Protein AF-A0A8K0KSH3-F1 (afdb_monomer_lite)

Radius of gyration: 31.7 Å; chains: 1; bounding box: 71×63×78 Å

Sequence (107 aa):
MPKSRSKDNAAGDMANITLTNEQFQLLLAQVSLSARSAEQNSCTPPMTSGNFAKCTARFCGSAADDLDEFLEAVLTYKDCTQVSDENALRGLSMLLEGTAATWWQGV

Foldseek 3Di:
DDDDDDDDPPPPCPVPVPQPPVNVVVVVVVVVVVVCVVVPPDPDDPLPADACPVQPAAEQPDPPDDPVVSVVSLVVVCVVRVHDPVRSVVRVLVRYHHPRNVVVVVD

Organism: Ladona fulva (NCBI:txid123851)

Secondary structure (DSSP, 8-state):
--------------------HHHHHHHHHHHHHHHHTTSSS-S--------GGG----B---TTS-HHHHHHHHHHHHHHHT--HHHHHHHGGGTB-HHHHHHHHT-

pLDDT: mean 78.54, std 18.58, range [35.59, 96.88]

Structure (mmCIF, N/CA/C/O backbone):
data_AF-A0A8K0KSH3-F1
#
_entry.id   AF-A0A8K0KSH3-F1
#
loop_
_atom_site.group_PDB
_atom_site.id
_atom_site.type_symbol
_atom_site.label_atom_id
_atom_site.label_alt_id
_atom_site.label_comp_id
_atom_site.label_asym_id
_atom_site.label_entity_id
_atom_site.label_seq_id
_atom_site.pdbx_PDB_ins_code
_atom_site.Cartn_x
_atom_site.Cartn_y
_atom_site.Cartn_z
_atom_site.occupancy
_atom_site.B_iso_or_equiv
_atom_site.auth_seq_id
_atom_site.auth_comp_id
_atom_site.auth_asym_id
_atom_site.auth_atom_id
_atom_site.pdbx_PDB_model_num
ATOM 1 N N . MET A 1 1 ? -55.065 50.344 56.902 1.00 35.59 1 MET A N 1
ATOM 2 C CA . MET A 1 1 ? -53.680 50.072 57.363 1.00 35.59 1 MET A CA 1
ATOM 3 C C . MET A 1 1 ? -53.595 48.604 57.794 1.00 35.59 1 MET A C 1
ATOM 5 O O . MET A 1 1 ? -54.616 48.114 58.254 1.00 35.59 1 MET A O 1
ATOM 9 N N . PRO A 1 2 ? -52.488 47.872 57.567 1.00 50.94 2 PRO A N 1
ATOM 10 C CA . PRO A 1 2 ? -52.121 47.328 56.258 1.00 50.94 2 PRO A CA 1
ATOM 11 C C . PRO A 1 2 ? -51.941 45.791 56.225 1.00 50.94 2 PRO A C 1
ATOM 13 O O . PRO A 1 2 ? -51.789 45.118 57.235 1.00 50.94 2 PRO A O 1
ATOM 16 N N . LYS A 1 3 ? -51.960 45.285 54.986 1.00 55.97 3 LYS A N 1
ATOM 17 C CA . LYS A 1 3 ? -51.634 43.935 54.497 1.00 55.97 3 LYS A CA 1
ATOM 18 C C . LYS A 1 3 ? -50.276 43.423 54.992 1.00 55.97 3 LYS A C 1
ATOM 20 O O . LYS A 1 3 ? -49.286 44.123 54.807 1.00 55.97 3 LYS A O 1
ATOM 25 N N . SER A 1 4 ? -50.217 42.148 55.380 1.00 55.59 4 SER A N 1
ATOM 26 C CA . SER A 1 4 ? -48.979 41.361 55.327 1.00 55.59 4 SER A CA 1
ATOM 27 C C . SER A 1 4 ? -49.187 40.105 54.491 1.00 55.59 4 SER A C 1
ATOM 29 O O . SER A 1 4 ? -49.811 39.128 54.893 1.00 55.59 4 SER A O 1
ATOM 31 N N . ARG A 1 5 ? -48.680 40.220 53.267 1.00 62.94 5 ARG A N 1
ATOM 32 C CA . ARG A 1 5 ? -48.536 39.209 52.226 1.00 62.94 5 ARG A CA 1
ATOM 33 C C . ARG A 1 5 ? -47.223 38.477 52.528 1.00 62.94 5 ARG A C 1
ATOM 35 O O . ARG A 1 5 ? -46.175 39.109 52.452 1.00 62.94 5 ARG A O 1
ATOM 42 N N . SER A 1 6 ? -47.273 37.198 52.888 1.00 49.69 6 SER A N 1
ATOM 43 C CA . SER A 1 6 ? -46.084 36.337 53.006 1.00 49.69 6 SER A CA 1
ATOM 44 C C . SER A 1 6 ? -46.216 35.254 51.936 1.00 49.69 6 SER A C 1
ATOM 46 O O . SER A 1 6 ? -46.935 34.284 52.125 1.00 49.69 6 SER A O 1
ATOM 48 N N . LYS A 1 7 ? -45.931 35.614 50.683 1.00 52.78 7 LYS A N 1
ATOM 49 C CA . LYS A 1 7 ? -44.652 35.361 50.004 1.00 52.78 7 LYS A CA 1
ATOM 50 C C . LYS A 1 7 ? -44.533 33.874 49.680 1.00 52.78 7 LYS A C 1
ATOM 52 O O . LYS A 1 7 ? -43.924 33.110 50.418 1.00 52.78 7 LYS A O 1
ATOM 57 N N . ASP A 1 8 ? -45.158 33.517 48.559 1.00 44.44 8 ASP A N 1
ATOM 58 C CA . ASP A 1 8 ? -44.921 32.292 47.809 1.00 44.44 8 ASP A CA 1
ATOM 59 C C . ASP A 1 8 ? -43.411 32.130 47.622 1.00 44.44 8 ASP A C 1
ATOM 61 O O . ASP A 1 8 ? -42.780 32.838 46.832 1.00 44.44 8 ASP A O 1
ATOM 65 N N . ASN A 1 9 ? -42.807 31.250 48.414 1.00 44.75 9 ASN A N 1
ATOM 66 C CA . ASN A 1 9 ? -41.431 30.851 48.199 1.00 44.75 9 ASN A CA 1
ATOM 67 C C . ASN A 1 9 ? -41.483 29.798 47.093 1.00 44.75 9 ASN A C 1
ATOM 69 O O . ASN A 1 9 ? -41.674 28.612 47.352 1.00 44.75 9 ASN A O 1
ATOM 73 N N . ALA A 1 10 ? -41.381 30.264 45.848 1.00 44.25 10 ALA A N 1
ATOM 74 C CA . ALA A 1 10 ? -41.056 29.430 44.705 1.00 44.25 10 ALA A CA 1
ATOM 75 C C . ALA A 1 10 ? -39.639 28.881 44.918 1.00 44.25 10 ALA A C 1
ATOM 77 O O . ALA A 1 10 ? -38.657 29.403 44.392 1.00 44.25 10 ALA A O 1
ATOM 78 N N . ALA A 1 11 ? -39.530 27.844 45.746 1.00 41.59 11 ALA A N 1
ATOM 79 C CA . ALA A 1 11 ? -38.442 26.904 45.620 1.00 41.59 11 ALA A CA 1
ATOM 80 C C . ALA A 1 11 ? -38.662 26.253 44.256 1.00 41.59 11 ALA A C 1
ATOM 82 O O . ALA A 1 11 ? -39.550 25.420 44.092 1.00 41.59 11 ALA A O 1
ATOM 83 N N . GLY A 1 12 ? -37.923 26.735 43.255 1.00 50.75 12 GLY A N 1
ATOM 84 C CA . GLY A 1 12 ? -37.695 25.966 42.050 1.00 50.75 12 GLY A CA 1
ATOM 85 C C . GLY A 1 12 ? -37.177 24.621 42.518 1.00 50.75 12 GLY A C 1
ATOM 86 O O . GLY A 1 12 ? -36.052 24.534 43.009 1.00 50.75 12 GLY A O 1
ATOM 87 N N . ASP A 1 13 ? -38.056 23.624 42.459 1.00 44.25 13 ASP A N 1
ATOM 88 C CA . ASP A 1 13 ? -37.711 22.225 42.578 1.00 44.25 13 ASP A CA 1
ATOM 89 C C . ASP A 1 13 ? -36.679 22.007 41.479 1.00 44.25 13 ASP A C 1
ATOM 91 O O . ASP A 1 13 ? -36.990 21.932 40.288 1.00 44.25 13 ASP A O 1
ATOM 95 N N . MET A 1 14 ? -35.408 22.079 41.867 1.00 53.19 14 MET A N 1
ATOM 96 C CA . MET A 1 14 ? -34.329 21.546 41.071 1.00 53.19 14 MET A CA 1
ATOM 97 C C . MET A 1 14 ? -34.629 20.062 41.086 1.00 53.19 14 MET A C 1
ATOM 99 O O . MET A 1 14 ? -34.205 19.372 42.009 1.00 53.19 14 MET A O 1
ATOM 103 N N . ALA A 1 15 ? -35.483 19.640 40.148 1.00 57.88 15 ALA A N 1
ATOM 104 C CA . ALA A 1 15 ? -35.900 18.273 39.962 1.00 57.88 15 ALA A CA 1
ATOM 105 C C . ALA A 1 15 ? -34.605 17.497 39.800 1.00 57.88 15 ALA A C 1
ATOM 107 O O . ALA A 1 15 ? -33.994 17.475 38.731 1.00 57.88 15 ALA A O 1
ATOM 108 N N . ASN A 1 16 ? -34.117 16.966 40.916 1.00 55.81 16 ASN A N 1
ATOM 109 C CA . ASN A 1 16 ? -32.984 16.087 40.925 1.00 55.81 16 ASN A CA 1
ATOM 110 C C . ASN A 1 16 ? -33.528 14.888 40.176 1.00 55.81 16 ASN A C 1
ATOM 112 O O . ASN A 1 16 ? -34.391 14.185 40.712 1.00 55.81 16 ASN A O 1
ATOM 116 N N . ILE A 1 17 ? -33.150 14.773 38.900 1.00 63.22 17 ILE A N 1
ATOM 117 C CA . ILE A 1 17 ? -33.597 13.717 38.001 1.00 63.22 17 ILE A CA 1
ATOM 118 C C . ILE A 1 17 ? -33.049 12.428 38.605 1.00 63.22 17 ILE A C 1
ATOM 120 O O . ILE A 1 17 ? -31.952 11.968 38.305 1.00 63.22 17 ILE A O 1
ATOM 124 N N . THR A 1 18 ? -33.798 11.905 39.563 1.00 71.19 18 THR A N 1
ATOM 125 C CA . THR A 1 18 ? -33.488 10.708 40.311 1.00 71.19 18 THR A CA 1
ATOM 126 C C . THR A 1 18 ? -34.116 9.607 39.501 1.00 71.19 18 THR A C 1
ATOM 128 O O . THR A 1 18 ? -35.319 9.358 39.533 1.00 71.19 18 THR A O 1
ATOM 131 N N . LEU A 1 19 ? -33.279 9.013 38.658 1.00 78.25 19 LEU A N 1
ATOM 132 C CA . LEU A 1 19 ? -33.656 7.841 37.902 1.00 78.25 19 LEU A CA 1
ATOM 133 C C . LEU A 1 19 ? -34.062 6.765 38.913 1.00 78.25 19 LEU A C 1
ATOM 135 O O . LEU A 1 19 ? -33.272 6.405 39.790 1.00 78.25 19 LEU A O 1
ATOM 139 N N . THR A 1 20 ? -35.305 6.290 38.837 1.00 85.81 20 THR A N 1
ATOM 140 C CA . THR A 1 20 ? -35.741 5.205 39.716 1.00 85.81 20 THR A CA 1
ATOM 141 C C . THR A 1 20 ? -34.891 3.970 39.437 1.00 85.81 20 THR A C 1
ATOM 143 O O . THR A 1 20 ? -34.388 3.778 38.328 1.00 85.81 20 THR A O 1
ATOM 146 N N . ASN A 1 21 ? -34.724 3.113 40.443 1.00 84.06 21 ASN A N 1
ATOM 147 C CA . ASN A 1 21 ? -33.882 1.924 40.313 1.00 84.06 21 ASN A CA 1
ATOM 148 C C . ASN A 1 21 ? -34.317 1.030 39.135 1.00 84.06 21 ASN A C 1
ATOM 150 O O . ASN A 1 21 ? -33.481 0.445 38.458 1.00 84.06 21 ASN A O 1
ATOM 154 N N . GLU A 1 22 ? -35.617 0.975 38.844 1.00 89.75 22 GLU A N 1
ATOM 155 C CA . GLU A 1 22 ? -36.156 0.219 37.709 1.00 89.75 22 GLU A CA 1
ATOM 156 C C . GLU A 1 22 ? -35.796 0.857 36.362 1.00 89.75 22 GLU A C 1
ATOM 158 O O . GLU A 1 22 ? -35.373 0.165 35.440 1.00 89.75 22 GLU A O 1
ATOM 163 N N . GLN A 1 23 ? -35.875 2.186 36.262 1.00 85.69 23 GLN A N 1
ATOM 164 C CA . GLN A 1 23 ? -35.452 2.919 35.067 1.00 85.69 23 GLN A CA 1
ATOM 165 C C . GLN A 1 23 ? -33.937 2.800 34.841 1.00 85.69 23 GLN A C 1
ATOM 167 O O . GLN A 1 23 ? -33.484 2.682 33.704 1.00 85.69 23 GLN A O 1
ATOM 172 N N . PHE A 1 24 ? -33.147 2.749 35.918 1.00 86.94 24 PHE A N 1
ATOM 173 C CA . PHE A 1 24 ? -31.709 2.492 35.845 1.00 86.94 24 PHE A CA 1
ATOM 174 C C . PHE A 1 24 ? -31.393 1.065 35.377 1.00 86.94 24 PHE A C 1
ATOM 176 O O . PHE A 1 24 ? -30.522 0.874 34.528 1.00 86.94 24 PHE A O 1
ATOM 183 N N . GLN A 1 25 ? -32.128 0.066 35.869 1.00 88.94 25 GLN A N 1
ATOM 184 C CA . GLN A 1 25 ? -31.981 -1.322 35.424 1.00 88.94 25 GLN A CA 1
ATOM 185 C C . GLN A 1 25 ? -32.338 -1.491 33.943 1.00 88.94 25 GLN A C 1
ATOM 187 O O . GLN A 1 25 ? -31.596 -2.146 33.210 1.00 88.94 25 GLN A O 1
ATOM 192 N N . LEU A 1 26 ? -33.425 -0.861 33.484 1.00 89.94 26 LEU A N 1
ATOM 193 C CA . LEU A 1 26 ? -33.808 -0.863 32.069 1.00 89.94 26 LEU A CA 1
ATOM 194 C C . LEU A 1 26 ? -32.740 -0.194 31.196 1.00 89.94 26 LEU A C 1
ATOM 196 O O . LEU A 1 26 ? -32.410 -0.706 30.126 1.00 89.94 26 LEU A O 1
ATOM 200 N N . LEU A 1 27 ? -32.143 0.900 31.674 1.00 86.69 27 LEU A N 1
ATOM 201 C CA . LEU A 1 27 ? -31.043 1.568 30.982 1.00 86.69 27 LEU A CA 1
ATOM 202 C C . LEU A 1 27 ? -29.806 0.659 30.868 1.00 86.69 27 LEU A C 1
ATOM 204 O O . LEU A 1 27 ? -29.252 0.518 29.780 1.00 86.69 27 LEU A O 1
ATOM 208 N N . LEU A 1 28 ? -29.389 0.002 31.957 1.00 88.94 28 LEU A N 1
ATOM 209 C CA . LEU A 1 28 ? -28.256 -0.936 31.962 1.00 88.94 28 LEU A CA 1
ATOM 210 C C . LEU A 1 28 ? -28.478 -2.120 31.009 1.00 88.94 28 LEU A C 1
ATOM 212 O O . LEU A 1 28 ? -27.565 -2.512 30.274 1.00 88.94 28 LEU A O 1
ATOM 216 N N . ALA A 1 29 ? -29.693 -2.668 30.984 1.00 85.75 29 ALA A N 1
ATOM 217 C CA . ALA A 1 29 ? -30.067 -3.729 30.053 1.00 85.75 29 ALA A CA 1
ATOM 218 C C . ALA A 1 29 ? -29.973 -3.256 28.590 1.00 85.75 29 ALA A C 1
ATOM 220 O O . ALA A 1 29 ? -29.415 -3.950 27.743 1.00 85.75 29 ALA A O 1
ATOM 221 N N . GLN A 1 30 ? -30.436 -2.039 28.296 1.00 84.94 30 GLN A N 1
ATOM 222 C CA . GLN A 1 30 ? -30.388 -1.476 26.945 1.00 84.94 30 GLN A CA 1
ATOM 223 C C . GLN A 1 30 ? -28.954 -1.140 26.492 1.00 84.94 30 GLN A C 1
ATOM 225 O O . GLN A 1 30 ? -28.595 -1.369 25.334 1.00 84.94 30 GLN A O 1
ATOM 230 N N . VAL A 1 31 ? -28.109 -0.625 27.394 1.00 84.38 31 VAL A N 1
ATOM 231 C CA . VAL A 1 31 ? -26.696 -0.311 27.107 1.00 84.38 31 VAL A CA 1
ATOM 232 C C . VAL A 1 31 ? -25.891 -1.588 26.860 1.00 84.38 31 VAL A C 1
ATOM 234 O O . VAL A 1 31 ? -25.111 -1.641 25.911 1.00 84.38 31 VAL A O 1
ATOM 237 N N . SER A 1 32 ? -26.119 -2.641 27.649 1.00 79.81 32 SER A N 1
ATOM 238 C CA . SER A 1 32 ? -25.470 -3.941 27.435 1.00 79.81 32 SER A CA 1
ATOM 239 C C . SER A 1 32 ? -25.913 -4.615 26.132 1.00 79.81 32 SER A C 1
ATOM 241 O O . SER A 1 32 ? -25.084 -5.215 25.457 1.00 79.81 32 SER A O 1
ATOM 243 N N . LEU A 1 33 ? -27.172 -4.463 25.710 1.00 73.94 33 LEU A N 1
ATOM 244 C CA . LEU A 1 33 ? -27.629 -4.908 24.385 1.00 73.94 33 LEU A CA 1
ATOM 245 C C . LEU A 1 33 ? -26.992 -4.089 23.249 1.00 73.94 33 LEU A C 1
ATOM 247 O O . LEU A 1 33 ? -26.543 -4.666 22.262 1.00 73.94 33 LEU A O 1
ATOM 251 N N . SER A 1 34 ? -26.880 -2.767 23.411 1.00 68.12 34 SER A N 1
ATOM 252 C CA . SER A 1 34 ? -26.272 -1.876 22.409 1.00 68.12 34 SER A CA 1
ATOM 253 C C . SER A 1 34 ? -24.766 -2.109 22.239 1.00 68.12 34 SER A C 1
ATOM 255 O O . SER A 1 34 ? -24.262 -2.018 21.122 1.00 68.12 34 SER A O 1
ATOM 257 N N . ALA A 1 35 ? -24.054 -2.473 23.312 1.00 60.66 35 ALA A N 1
ATOM 258 C CA . ALA A 1 35 ? -22.647 -2.872 23.243 1.00 60.66 35 ALA A CA 1
ATOM 259 C C . ALA A 1 35 ? -22.446 -4.169 22.435 1.00 60.66 35 ALA A C 1
ATOM 261 O O . ALA A 1 35 ? -21.442 -4.321 21.747 1.00 60.66 35 ALA A O 1
ATOM 262 N N . ARG A 1 36 ? -23.427 -5.081 22.451 1.00 55.97 36 ARG A N 1
ATOM 263 C CA . ARG A 1 36 ? -23.352 -6.372 21.744 1.00 55.97 36 ARG A CA 1
ATOM 264 C C . ARG A 1 36 ? -23.683 -6.275 20.256 1.00 55.97 36 ARG A C 1
ATOM 266 O O . ARG A 1 36 ? -23.267 -7.141 19.490 1.00 55.97 36 ARG A O 1
ATOM 273 N N . SER A 1 37 ? -24.369 -5.218 19.823 1.00 50.59 37 SER A N 1
ATOM 274 C CA . SER A 1 37 ? -24.639 -4.957 18.400 1.00 50.59 37 SER A CA 1
ATOM 275 C C . SER A 1 37 ? -23.383 -4.571 17.607 1.00 50.59 37 SER A C 1
ATOM 277 O O . SER A 1 37 ? -23.394 -4.660 16.384 1.00 50.59 37 SER A O 1
ATOM 279 N N . ALA A 1 38 ? -22.294 -4.183 18.282 1.00 51.31 38 ALA A N 1
ATOM 280 C CA . ALA A 1 38 ? -20.987 -3.972 17.656 1.00 51.31 38 ALA A CA 1
ATOM 281 C C . ALA A 1 38 ? -20.149 -5.264 17.537 1.00 51.31 38 ALA A C 1
ATOM 283 O O . ALA A 1 38 ? -19.110 -5.254 16.886 1.00 51.31 38 ALA A O 1
ATOM 284 N N . GLU A 1 39 ? -20.595 -6.379 18.130 1.00 46.75 39 GLU A N 1
ATOM 285 C CA . GLU A 1 39 ? -19.820 -7.628 18.238 1.00 46.75 39 GLU A CA 1
ATOM 286 C C . GLU A 1 39 ? -20.483 -8.828 17.532 1.00 46.75 39 GLU A C 1
ATOM 288 O O . GLU A 1 39 ? -19.944 -9.933 17.542 1.00 46.75 39 GLU A O 1
ATOM 293 N N . GLN A 1 40 ? -21.637 -8.642 16.879 1.00 47.12 40 GLN A N 1
ATOM 294 C CA . GLN A 1 40 ? -22.347 -9.715 16.160 1.00 47.12 40 GLN A CA 1
ATOM 295 C C . GLN A 1 40 ? -22.102 -9.735 14.644 1.00 47.12 40 GLN A C 1
ATOM 297 O O . GLN A 1 40 ? -22.943 -10.207 13.883 1.00 47.12 40 GLN A O 1
ATOM 302 N N . ASN A 1 41 ? -20.915 -9.313 14.202 1.00 55.12 41 ASN A N 1
ATOM 303 C CA . ASN A 1 41 ? -20.393 -9.735 12.903 1.00 55.12 41 ASN A CA 1
ATOM 304 C C . ASN A 1 41 ? -18.897 -10.077 13.007 1.00 55.12 41 ASN A C 1
ATOM 306 O O . ASN A 1 41 ? -18.034 -9.283 12.648 1.00 55.12 41 ASN A O 1
ATOM 310 N N . SER A 1 42 ? -18.639 -11.307 13.468 1.00 47.44 42 SER A N 1
ATOM 311 C CA . SER A 1 42 ? -17.363 -12.049 13.516 1.00 47.44 42 SER A CA 1
ATOM 312 C C . SER A 1 42 ? -16.394 -11.765 14.678 1.00 47.44 42 SER A C 1
ATOM 314 O O . SER A 1 42 ? -16.134 -10.630 15.057 1.00 47.44 42 SER A O 1
ATOM 316 N N . CYS A 1 43 ? -15.841 -12.855 15.230 1.00 42.00 43 CYS A N 1
ATOM 317 C CA . CYS A 1 43 ? -14.776 -12.922 16.239 1.00 42.00 43 CYS A CA 1
ATOM 318 C C . CYS A 1 43 ? -13.418 -12.412 15.726 1.00 42.00 43 CYS A C 1
ATOM 320 O O . CYS A 1 43 ? -12.401 -13.093 15.856 1.00 42.00 43 CYS A O 1
ATOM 322 N N . THR A 1 44 ? -13.374 -11.222 15.149 1.00 51.62 44 THR A N 1
ATOM 323 C CA . THR A 1 44 ? -12.121 -10.532 14.859 1.00 51.62 44 THR A CA 1
ATOM 324 C C . THR A 1 44 ? -12.104 -9.251 15.680 1.00 51.62 44 THR A C 1
ATOM 326 O O . THR A 1 44 ? -13.125 -8.559 15.700 1.00 51.62 44 THR A O 1
ATOM 329 N N . PRO A 1 45 ? -10.990 -8.897 16.357 1.00 55.91 45 PRO A N 1
ATOM 330 C CA . PRO A 1 45 ? -10.845 -7.542 16.892 1.00 55.91 45 PRO A CA 1
ATOM 331 C C . PRO A 1 45 ? -11.175 -6.543 15.771 1.00 55.91 45 PRO A C 1
ATOM 333 O O . PRO A 1 45 ? -11.020 -6.919 14.604 1.00 55.91 45 PRO A O 1
ATOM 336 N N . PRO A 1 46 ? -11.614 -5.301 16.058 1.00 52.84 46 PRO A N 1
ATOM 337 C CA . PRO A 1 46 ? -11.663 -4.266 15.037 1.00 52.84 46 PRO A CA 1
ATOM 338 C C . PRO A 1 46 ? -10.230 -4.085 14.540 1.00 52.84 46 PRO A C 1
ATOM 340 O O . PRO A 1 46 ? -9.447 -3.320 15.096 1.00 52.84 46 PRO A O 1
ATOM 343 N N . MET A 1 47 ? -9.854 -4.874 13.535 1.00 55.34 47 MET A N 1
ATOM 344 C CA . MET A 1 47 ? -8.631 -4.710 12.798 1.00 55.34 47 MET A CA 1
ATOM 345 C C . MET A 1 47 ? -8.868 -3.388 12.109 1.00 55.34 47 MET A C 1
ATOM 347 O O . MET A 1 47 ? -9.563 -3.306 11.097 1.00 55.34 47 MET A O 1
ATOM 351 N N . THR A 1 48 ? -8.353 -2.324 12.712 1.00 58.84 48 THR A N 1
ATOM 352 C CA . THR A 1 48 ? -8.068 -1.095 12.000 1.00 58.84 48 THR A CA 1
ATOM 353 C C . THR A 1 48 ? -7.052 -1.506 10.942 1.00 58.84 48 THR A C 1
ATOM 355 O O . THR A 1 48 ? -5.850 -1.415 11.177 1.00 58.84 48 THR A O 1
ATOM 358 N N . SER A 1 49 ? -7.518 -2.109 9.843 1.00 68.12 49 SER A N 1
ATOM 359 C CA . SER A 1 49 ? -6.651 -2.526 8.754 1.00 68.12 49 SER A CA 1
ATOM 360 C C . SER A 1 49 ? -5.879 -1.283 8.374 1.00 68.12 49 SER A C 1
ATOM 362 O O . SER A 1 49 ? -6.482 -0.253 8.052 1.00 68.12 49 SER A O 1
ATOM 364 N N . GLY A 1 50 ? -4.555 -1.373 8.447 1.00 82.69 50 GLY A N 1
ATOM 365 C CA . GLY A 1 50 ? -3.699 -0.301 7.990 1.00 82.69 50 GLY A CA 1
ATOM 366 C C . GLY A 1 50 ? -3.990 0.017 6.525 1.00 82.69 50 GLY A C 1
ATOM 367 O O . GLY A 1 50 ? -4.614 -0.759 5.792 1.00 82.69 50 GLY A O 1
ATOM 368 N N . ASN A 1 51 ? -3.515 1.174 6.093 1.00 90.06 51 ASN A N 1
ATOM 369 C CA . ASN A 1 51 ? -3.458 1.556 4.691 1.00 90.06 51 ASN A CA 1
ATOM 370 C C . ASN A 1 51 ? -2.079 2.159 4.405 1.00 90.06 51 ASN A C 1
ATOM 372 O O . ASN A 1 51 ? -1.304 2.422 5.324 1.00 90.06 51 ASN A O 1
ATOM 376 N N . PHE A 1 52 ? -1.784 2.418 3.135 1.00 94.06 52 PHE A N 1
ATOM 377 C CA . PHE A 1 52 ? -0.492 2.964 2.726 1.00 94.06 52 PHE A CA 1
ATOM 378 C C . PHE A 1 52 ? -0.364 4.493 2.839 1.00 94.06 52 PHE A C 1
ATOM 380 O O . PHE A 1 52 ? 0.633 5.046 2.384 1.00 94.06 52 PHE A O 1
ATOM 387 N N . ALA A 1 53 ? -1.303 5.204 3.477 1.00 91.38 53 ALA A N 1
ATOM 388 C CA . ALA A 1 53 ? -1.283 6.672 3.514 1.00 91.38 53 ALA A CA 1
ATOM 389 C C . ALA A 1 53 ? -0.041 7.262 4.208 1.00 91.38 53 ALA A C 1
ATOM 391 O O . ALA A 1 53 ? 0.334 8.395 3.923 1.00 91.38 53 ALA A O 1
ATOM 392 N N . LYS A 1 54 ? 0.600 6.510 5.118 1.00 92.62 54 LYS A N 1
ATOM 393 C CA . LYS A 1 54 ? 1.860 6.911 5.775 1.00 92.62 54 LYS A CA 1
ATOM 394 C C . LYS A 1 54 ? 3.092 6.183 5.220 1.00 92.62 54 LYS A C 1
ATOM 396 O O . LYS A 1 54 ? 4.172 6.329 5.784 1.00 92.62 54 LYS A O 1
ATOM 401 N N . CYS A 1 55 ? 2.945 5.369 4.176 1.00 93.19 55 CYS A N 1
ATOM 402 C CA . CYS A 1 55 ? 4.077 4.713 3.532 1.00 93.19 55 CYS A CA 1
ATOM 403 C C . CYS A 1 55 ? 4.834 5.740 2.680 1.00 93.19 55 CYS A C 1
ATOM 405 O O . CYS A 1 55 ? 4.237 6.425 1.851 1.00 93.19 55 CYS A O 1
ATOM 407 N N . THR A 1 56 ? 6.145 5.861 2.881 1.00 94.19 56 THR A N 1
ATOM 408 C CA . THR A 1 56 ? 6.994 6.837 2.178 1.00 94.19 56 THR A CA 1
ATOM 409 C C . THR A 1 56 ? 7.668 6.270 0.933 1.00 94.19 56 THR A C 1
ATOM 411 O O . THR A 1 56 ? 8.262 7.037 0.185 1.00 94.19 56 THR A O 1
ATOM 414 N N . ALA A 1 57 ? 7.588 4.957 0.701 1.00 95.06 57 ALA A N 1
ATOM 415 C CA . ALA A 1 57 ? 8.132 4.327 -0.498 1.00 95.06 57 ALA A CA 1
ATOM 416 C C . ALA A 1 57 ? 7.382 4.826 -1.740 1.00 95.06 57 ALA A C 1
ATOM 418 O O . ALA A 1 57 ? 6.152 4.930 -1.717 1.00 95.06 57 ALA A O 1
ATOM 419 N N . ARG A 1 58 ? 8.119 5.158 -2.802 1.00 94.94 58 ARG A N 1
ATOM 420 C CA . ARG A 1 58 ? 7.595 5.669 -4.076 1.00 94.94 58 ARG A CA 1
ATOM 421 C C . ARG A 1 58 ? 8.296 4.959 -5.226 1.00 94.94 58 ARG A C 1
ATOM 423 O O . ARG A 1 58 ? 9.483 4.671 -5.110 1.00 94.94 58 ARG A O 1
ATOM 430 N N . PHE A 1 59 ? 7.584 4.713 -6.321 1.00 95.62 59 PHE A N 1
ATOM 431 C CA . PHE A 1 59 ? 8.157 4.086 -7.512 1.00 95.62 59 PHE A CA 1
ATOM 432 C C . PHE A 1 59 ? 7.711 4.798 -8.789 1.00 95.62 59 PHE A C 1
ATOM 434 O O . PHE A 1 59 ? 6.522 4.812 -9.110 1.00 95.62 59 PHE A O 1
ATOM 441 N N . CYS A 1 60 ? 8.665 5.368 -9.530 1.00 92.00 60 CYS A N 1
ATOM 442 C CA . CYS A 1 60 ? 8.395 6.086 -10.780 1.00 92.00 60 CYS A CA 1
ATOM 443 C C . CYS A 1 60 ? 8.468 5.187 -12.025 1.00 92.00 60 CYS A C 1
ATOM 445 O O . CYS A 1 60 ? 7.943 5.550 -13.084 1.00 92.00 60 CYS A O 1
ATOM 447 N N . GLY A 1 61 ? 9.107 4.018 -11.916 1.00 88.25 61 GLY A N 1
ATOM 448 C CA . GLY A 1 61 ? 9.361 3.124 -13.048 1.00 88.25 61 GLY A CA 1
ATOM 449 C C . GLY A 1 61 ? 10.517 3.577 -13.937 1.00 88.25 61 GLY A C 1
ATOM 450 O O . GLY A 1 61 ? 10.541 3.238 -15.121 1.00 88.25 61 GLY A O 1
ATOM 451 N N . SER A 1 62 ? 11.449 4.374 -13.408 1.00 89.12 62 SER A N 1
ATOM 452 C CA . SER A 1 62 ? 12.669 4.731 -14.130 1.00 89.12 62 SER A CA 1
ATOM 453 C C . SER A 1 62 ? 13.716 3.620 -14.011 1.00 89.12 62 SER A C 1
ATOM 455 O O . SER A 1 62 ? 13.708 2.846 -13.062 1.00 89.12 62 SER A O 1
ATOM 457 N N . ALA A 1 63 ? 14.666 3.557 -14.948 1.00 86.31 63 ALA A N 1
ATOM 458 C CA . ALA A 1 63 ? 15.770 2.591 -14.877 1.00 86.31 63 ALA A CA 1
ATOM 459 C C . ALA A 1 63 ? 16.751 2.856 -13.716 1.00 86.31 63 ALA A C 1
ATOM 461 O O . ALA A 1 63 ? 17.638 2.044 -13.473 1.00 86.31 63 ALA A O 1
ATOM 462 N N . ALA A 1 64 ? 16.632 4.012 -13.056 1.00 86.75 64 ALA A N 1
ATOM 463 C CA . ALA A 1 64 ? 17.414 4.366 -11.879 1.00 86.75 64 ALA A CA 1
ATOM 464 C C . ALA A 1 64 ? 16.728 3.946 -10.570 1.00 86.75 64 ALA A C 1
ATOM 466 O O . ALA A 1 64 ? 17.392 3.933 -9.537 1.00 86.75 64 ALA A O 1
ATOM 467 N N . ASP A 1 65 ? 15.430 3.627 -10.609 1.00 88.62 65 ASP A N 1
ATOM 468 C CA . ASP A 1 65 ? 14.697 3.161 -9.437 1.00 88.62 65 ASP A CA 1
ATOM 469 C C . ASP A 1 65 ? 14.936 1.663 -9.243 1.00 88.62 65 ASP A C 1
ATOM 471 O O . ASP A 1 65 ? 14.794 0.873 -10.181 1.00 88.62 65 ASP A O 1
ATOM 475 N N . ASP A 1 66 ? 15.253 1.270 -8.014 1.00 93.31 66 ASP A N 1
ATOM 476 C CA . ASP A 1 66 ? 15.358 -0.133 -7.638 1.00 93.31 66 ASP A CA 1
ATOM 477 C C . ASP A 1 66 ? 13.967 -0.678 -7.273 1.00 93.31 66 ASP A C 1
ATOM 479 O O . ASP A 1 66 ? 13.337 -0.272 -6.290 1.00 93.31 66 ASP A O 1
ATOM 483 N N . LEU A 1 67 ? 13.457 -1.581 -8.114 1.00 92.56 67 LEU A N 1
ATOM 484 C CA . LEU A 1 67 ? 12.160 -2.218 -7.901 1.00 92.56 67 LEU A CA 1
ATOM 485 C C . LEU A 1 67 ? 12.182 -3.156 -6.689 1.00 92.56 67 LEU A C 1
ATOM 487 O O . LEU A 1 67 ? 11.180 -3.240 -5.977 1.00 92.56 67 LEU A O 1
ATOM 491 N N . ASP A 1 68 ? 13.291 -3.856 -6.462 1.00 94.44 68 ASP A N 1
ATOM 492 C CA . ASP A 1 68 ? 13.406 -4.827 -5.378 1.00 94.44 68 ASP A CA 1
ATOM 493 C C . ASP A 1 68 ? 13.415 -4.102 -4.024 1.00 94.44 68 ASP A C 1
ATOM 495 O O . ASP A 1 68 ? 12.673 -4.490 -3.118 1.00 94.44 68 ASP A O 1
ATOM 499 N N . GLU A 1 69 ? 14.138 -2.978 -3.924 1.00 95.56 69 GLU A N 1
ATOM 500 C CA . GLU A 1 69 ? 14.132 -2.116 -2.730 1.00 95.56 69 GLU A CA 1
ATOM 501 C C . GLU A 1 69 ? 12.728 -1.554 -2.441 1.00 95.56 69 GLU A C 1
ATOM 503 O O . GLU A 1 69 ? 12.251 -1.574 -1.300 1.00 95.56 69 GLU A O 1
ATOM 508 N N . PHE A 1 70 ? 12.017 -1.095 -3.477 1.00 95.69 70 PHE A N 1
ATOM 509 C CA . PHE A 1 70 ? 10.642 -0.616 -3.335 1.00 95.69 70 PHE A CA 1
ATOM 510 C C . PHE A 1 70 ? 9.697 -1.717 -2.831 1.00 95.69 70 PHE A C 1
ATOM 512 O O . PHE A 1 70 ? 8.919 -1.487 -1.899 1.00 95.69 70 PHE A O 1
ATOM 519 N N . LEU A 1 71 ? 9.755 -2.915 -3.421 1.00 95.50 71 LEU A N 1
ATOM 520 C CA . LEU A 1 71 ? 8.891 -4.030 -3.035 1.00 95.50 71 LEU A CA 1
ATOM 521 C C . LEU A 1 71 ? 9.165 -4.490 -1.602 1.00 95.50 71 LEU A C 1
ATOM 523 O O . LEU A 1 71 ? 8.214 -4.714 -0.849 1.00 95.50 71 LEU A O 1
ATOM 527 N N . GLU A 1 72 ? 10.432 -4.577 -1.195 1.00 96.88 72 GLU A N 1
ATOM 528 C CA . GLU A 1 72 ? 10.805 -4.930 0.176 1.00 96.88 72 GLU A CA 1
ATOM 529 C C . GLU A 1 72 ? 10.259 -3.911 1.188 1.00 96.88 72 GLU A C 1
ATOM 531 O O . GLU A 1 72 ? 9.657 -4.293 2.200 1.00 96.88 72 GLU A O 1
ATOM 536 N N . ALA A 1 73 ? 10.383 -2.611 0.896 1.00 96.38 73 ALA A N 1
ATOM 537 C CA . ALA A 1 73 ? 9.863 -1.550 1.753 1.00 96.38 73 ALA A CA 1
ATOM 538 C C . ALA A 1 73 ? 8.329 -1.607 1.890 1.00 96.38 73 ALA A C 1
ATOM 540 O O . ALA A 1 73 ? 7.793 -1.450 2.993 1.00 96.38 73 ALA A O 1
ATOM 541 N N . VAL A 1 74 ? 7.608 -1.864 0.793 1.00 95.69 74 VAL A N 1
ATOM 542 C CA . VAL A 1 74 ? 6.138 -1.959 0.794 1.00 95.69 74 VAL A CA 1
ATOM 543 C C . VAL A 1 74 ? 5.650 -3.213 1.520 1.00 95.69 74 VAL A C 1
ATOM 545 O O . VAL A 1 74 ? 4.704 -3.124 2.306 1.00 95.69 74 VAL A O 1
ATOM 548 N N . LEU A 1 75 ? 6.297 -4.363 1.308 1.00 95.56 75 LEU A N 1
ATOM 549 C CA . LEU A 1 75 ? 5.967 -5.613 2.001 1.00 95.56 75 LEU A CA 1
ATOM 550 C C . LEU A 1 75 ? 6.221 -5.497 3.506 1.00 95.56 75 LEU A C 1
ATOM 552 O O . LEU A 1 75 ? 5.332 -5.791 4.303 1.00 95.56 75 LEU A O 1
ATOM 556 N N . THR A 1 76 ? 7.375 -4.953 3.896 1.00 96.12 76 THR A N 1
ATOM 557 C CA . THR A 1 76 ? 7.697 -4.696 5.306 1.00 96.12 76 THR A CA 1
ATOM 558 C C . THR A 1 76 ? 6.668 -3.761 5.941 1.00 96.12 76 THR A C 1
ATOM 560 O O . THR A 1 76 ? 6.153 -4.031 7.026 1.00 96.12 76 THR A O 1
ATOM 563 N N . TYR A 1 77 ? 6.299 -2.676 5.252 1.00 95.50 77 TYR A N 1
ATOM 564 C CA . TYR A 1 77 ? 5.286 -1.747 5.749 1.00 95.50 77 TYR A CA 1
ATOM 565 C C . TYR A 1 77 ? 3.919 -2.421 5.922 1.00 95.50 77 TYR A C 1
ATOM 567 O O . TYR A 1 77 ? 3.251 -2.210 6.940 1.00 95.50 77 TYR A O 1
ATOM 575 N N . LYS A 1 78 ? 3.497 -3.228 4.942 1.00 94.44 78 LYS A N 1
ATOM 576 C CA . LYS A 1 78 ? 2.239 -3.985 4.977 1.00 94.44 78 LYS A CA 1
ATOM 577 C C . LYS A 1 78 ? 2.185 -4.894 6.207 1.00 94.44 78 LYS A C 1
ATOM 579 O O . LYS A 1 78 ? 1.186 -4.862 6.928 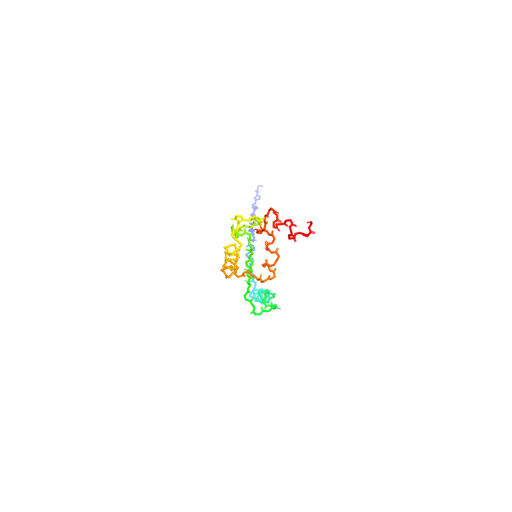1.00 94.44 78 LYS A O 1
ATOM 584 N N . ASP A 1 79 ? 3.261 -5.626 6.481 1.00 93.31 79 ASP A N 1
ATOM 585 C CA . ASP A 1 79 ? 3.346 -6.553 7.613 1.00 93.31 79 ASP A CA 1
ATOM 586 C C . ASP A 1 79 ? 3.346 -5.810 8.958 1.00 93.31 79 ASP A C 1
ATOM 588 O O . ASP A 1 79 ? 2.617 -6.182 9.885 1.00 93.31 79 ASP A O 1
ATOM 592 N N . CYS A 1 80 ? 4.084 -4.699 9.055 1.00 92.62 80 CYS A N 1
ATOM 593 C CA . CYS A 1 80 ? 4.127 -3.867 10.260 1.00 92.62 80 CYS A CA 1
ATOM 594 C C . CYS A 1 80 ? 2.789 -3.183 10.576 1.00 92.62 80 CYS A C 1
ATOM 596 O O . CYS A 1 80 ? 2.464 -2.978 11.744 1.00 92.62 80 CYS A O 1
ATOM 598 N N . THR A 1 81 ? 2.023 -2.797 9.553 1.00 91.50 81 THR A N 1
ATOM 599 C CA . THR A 1 81 ? 0.763 -2.046 9.712 1.00 91.50 81 THR A CA 1
ATOM 600 C C . THR A 1 81 ? -0.488 -2.904 9.555 1.00 91.50 81 THR A C 1
ATOM 602 O O . THR A 1 81 ? -1.599 -2.380 9.664 1.00 91.50 81 THR A O 1
ATOM 605 N N . GLN A 1 82 ? -0.318 -4.214 9.345 1.00 90.94 82 GLN A N 1
ATOM 606 C CA . GLN A 1 82 ? -1.406 -5.181 9.183 1.00 90.94 82 GLN A CA 1
ATOM 607 C C . GLN A 1 82 ? -2.411 -4.720 8.113 1.00 90.94 82 GLN A C 1
ATOM 609 O O . GLN A 1 82 ? -3.627 -4.707 8.321 1.00 90.94 82 GLN A O 1
ATOM 614 N N . VAL A 1 83 ? -1.890 -4.274 6.966 1.00 92.00 83 VAL A N 1
ATOM 615 C CA . VAL A 1 83 ? -2.708 -3.909 5.802 1.00 92.00 83 VAL A CA 1
ATOM 616 C C . VAL A 1 83 ? -3.237 -5.199 5.173 1.00 92.00 83 VAL A C 1
ATOM 618 O O . VAL A 1 83 ? -2.456 -6.083 4.820 1.00 92.00 83 VAL A O 1
ATOM 621 N N . SER A 1 84 ? -4.558 -5.314 5.014 1.00 91.75 84 SER A N 1
ATOM 622 C CA . SER A 1 84 ? -5.161 -6.458 4.318 1.00 91.75 84 SER A CA 1
ATOM 623 C C . SER A 1 84 ? -4.757 -6.498 2.841 1.00 91.75 84 SER A C 1
ATOM 625 O O . SER A 1 84 ? -4.526 -5.454 2.236 1.00 91.75 84 SER A O 1
ATOM 627 N N . ASP A 1 85 ? -4.734 -7.681 2.224 1.00 91.31 85 ASP A N 1
ATOM 628 C CA . ASP A 1 85 ? -4.402 -7.817 0.794 1.00 91.31 85 ASP A CA 1
ATOM 629 C C . ASP A 1 85 ? -5.327 -6.987 -0.106 1.00 91.31 85 ASP A C 1
ATOM 631 O O . ASP A 1 85 ? -4.882 -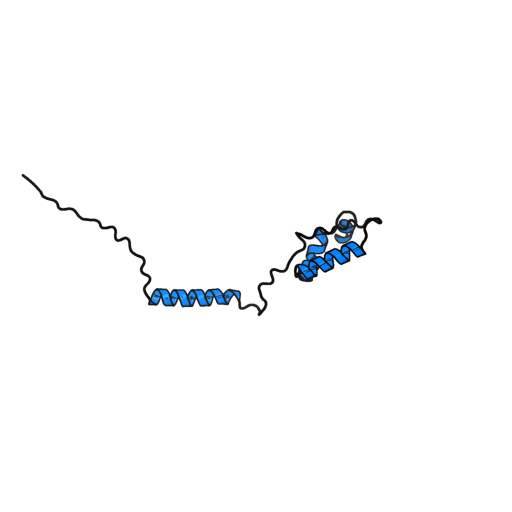6.386 -1.083 1.00 91.31 85 ASP A O 1
ATOM 635 N N . GLU A 1 86 ? -6.608 -6.882 0.258 1.00 92.56 86 GLU A N 1
ATOM 636 C CA . GLU A 1 86 ? -7.561 -6.033 -0.456 1.00 92.56 86 GLU A CA 1
ATOM 637 C C . GLU A 1 86 ? -7.170 -4.548 -0.378 1.00 92.56 86 GLU A C 1
ATOM 639 O O . GLU A 1 86 ? -7.152 -3.853 -1.397 1.00 92.56 86 GLU A O 1
ATOM 644 N N . ASN A 1 87 ? -6.815 -4.055 0.813 1.00 90.88 87 ASN A N 1
ATOM 645 C CA . ASN A 1 87 ? -6.370 -2.673 0.986 1.00 90.88 87 ASN A CA 1
ATOM 646 C C . ASN A 1 87 ? -4.988 -2.434 0.375 1.00 90.88 87 ASN A C 1
ATOM 648 O O . ASN A 1 87 ? -4.725 -1.332 -0.107 1.00 90.88 87 ASN A O 1
ATOM 652 N N . ALA A 1 88 ? -4.134 -3.457 0.338 1.00 93.69 88 ALA A N 1
ATOM 653 C CA . ALA A 1 88 ? -2.839 -3.388 -0.314 1.00 93.69 88 ALA A CA 1
ATOM 654 C C . ALA A 1 88 ? -3.003 -3.206 -1.829 1.00 93.69 88 ALA A C 1
ATOM 656 O O . ALA A 1 88 ? -2.451 -2.269 -2.397 1.00 93.69 88 ALA A O 1
ATOM 657 N N . LEU A 1 89 ? -3.839 -4.024 -2.476 1.00 92.94 89 LEU A N 1
ATOM 658 C CA . LEU A 1 89 ? -4.125 -3.905 -3.910 1.00 92.94 89 LEU A CA 1
ATOM 659 C C . LEU A 1 89 ? -4.750 -2.551 -4.267 1.00 92.94 89 LEU A C 1
ATOM 661 O O . LEU A 1 89 ? -4.355 -1.924 -5.249 1.00 92.94 89 LEU A O 1
ATOM 665 N N . ARG A 1 90 ? -5.700 -2.070 -3.456 1.00 90.94 90 ARG A N 1
ATOM 666 C CA . ARG A 1 90 ? -6.339 -0.760 -3.668 1.00 90.94 90 ARG A CA 1
ATOM 667 C C . ARG A 1 90 ? -5.377 0.405 -3.431 1.00 90.94 90 ARG A C 1
ATOM 669 O O . ARG A 1 90 ? -5.467 1.415 -4.122 1.00 90.94 90 ARG A O 1
ATOM 676 N N . GLY A 1 91 ? -4.490 0.280 -2.445 1.00 92.44 91 GLY A N 1
ATOM 677 C CA . GLY A 1 91 ? -3.574 1.336 -2.029 1.00 92.44 91 GLY A CA 1
ATOM 678 C C . GLY A 1 91 ? -2.271 1.399 -2.823 1.00 92.44 91 GLY A C 1
ATOM 679 O O . GLY A 1 91 ? -1.619 2.438 -2.789 1.00 92.44 91 GLY A O 1
ATOM 680 N N . LEU A 1 92 ? -1.893 0.332 -3.534 1.00 93.38 92 LEU A N 1
ATOM 681 C CA . LEU A 1 92 ? -0.638 0.262 -4.289 1.00 93.38 92 LEU A CA 1
ATOM 682 C C . LEU A 1 92 ? -0.513 1.410 -5.298 1.00 93.38 92 LEU A C 1
ATOM 684 O O . LEU A 1 92 ? 0.552 2.004 -5.427 1.00 93.38 92 LEU A O 1
ATOM 688 N N . SER A 1 93 ? -1.621 1.787 -5.939 1.00 92.06 93 SER A N 1
ATOM 689 C CA . SER A 1 93 ? -1.674 2.891 -6.903 1.00 92.06 93 SER A CA 1
ATOM 69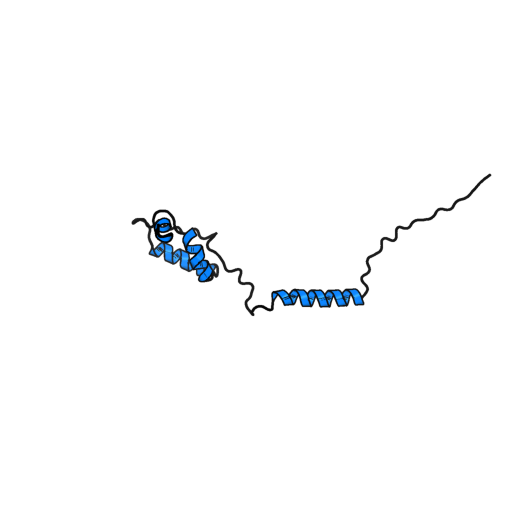0 C C . SER A 1 93 ? -1.230 4.240 -6.327 1.00 92.06 93 SER A C 1
ATOM 692 O O . SER A 1 93 ? -0.731 5.068 -7.079 1.00 92.06 93 SER A O 1
ATOM 694 N N . MET A 1 94 ? -1.355 4.469 -5.011 1.00 94.31 94 MET A N 1
ATOM 695 C CA . MET A 1 94 ? -0.916 5.720 -4.371 1.00 94.31 94 MET A CA 1
ATOM 696 C C . MET A 1 94 ? 0.604 5.799 -4.173 1.00 94.31 94 MET A C 1
ATOM 698 O O .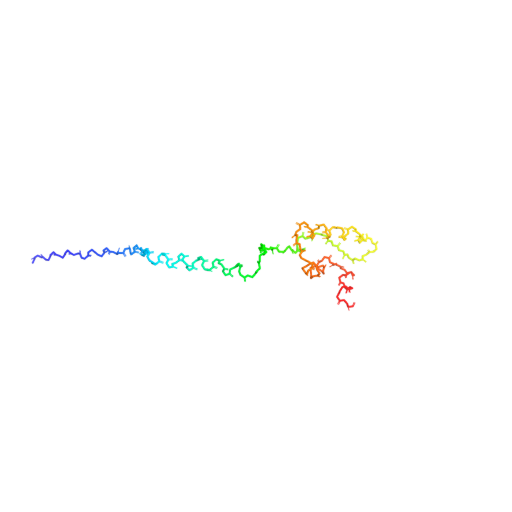 MET A 1 94 ? 1.118 6.864 -3.829 1.00 94.31 94 MET A O 1
ATOM 702 N N . LEU A 1 95 ? 1.299 4.665 -4.291 1.00 95.31 95 LEU A N 1
ATOM 703 C CA . LEU A 1 95 ? 2.752 4.547 -4.147 1.00 95.31 95 LEU A CA 1
ATOM 704 C C . LEU A 1 95 ? 3.470 4.648 -5.495 1.00 95.31 95 LEU A C 1
ATOM 706 O O . LEU A 1 95 ? 4.685 4.836 -5.535 1.00 95.31 95 LEU A O 1
ATOM 710 N N . LEU A 1 96 ? 2.719 4.515 -6.588 1.00 94.56 96 LEU A N 1
ATOM 711 C CA . LEU A 1 96 ? 3.226 4.641 -7.943 1.00 94.56 96 LEU A CA 1
ATOM 712 C C . LEU A 1 96 ? 3.188 6.104 -8.375 1.00 94.56 96 LEU A C 1
ATOM 714 O O . LEU A 1 96 ? 2.208 6.815 -8.152 1.00 94.56 96 LEU A O 1
ATOM 718 N N . GLU A 1 97 ? 4.242 6.531 -9.052 1.00 93.69 97 GLU A N 1
ATOM 719 C CA . GLU A 1 97 ? 4.381 7.868 -9.615 1.00 93.69 97 GLU A CA 1
ATOM 720 C C . GLU A 1 97 ? 4.840 7.774 -11.079 1.00 93.69 97 GLU A C 1
ATOM 722 O O . GLU A 1 97 ? 5.178 6.700 -11.583 1.00 93.69 97 GLU A O 1
ATOM 727 N N . GLY A 1 98 ? 4.796 8.895 -11.803 1.00 91.31 98 GLY A N 1
ATOM 728 C CA . GLY A 1 98 ? 5.324 9.003 -13.166 1.00 91.31 98 GLY A CA 1
ATOM 729 C C . GLY A 1 98 ? 4.831 7.923 -14.143 1.00 91.31 98 GLY A C 1
ATOM 73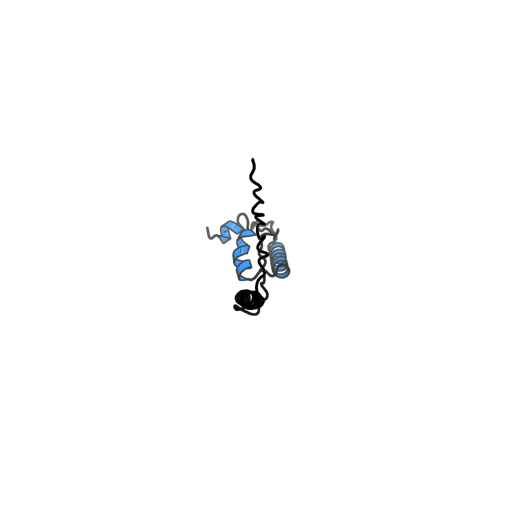0 O O . GLY A 1 98 ? 3.627 7.724 -14.345 1.00 91.31 98 GLY A O 1
ATOM 731 N N . THR A 1 99 ? 5.785 7.243 -14.782 1.00 90.56 99 THR A N 1
ATOM 732 C CA . THR A 1 99 ?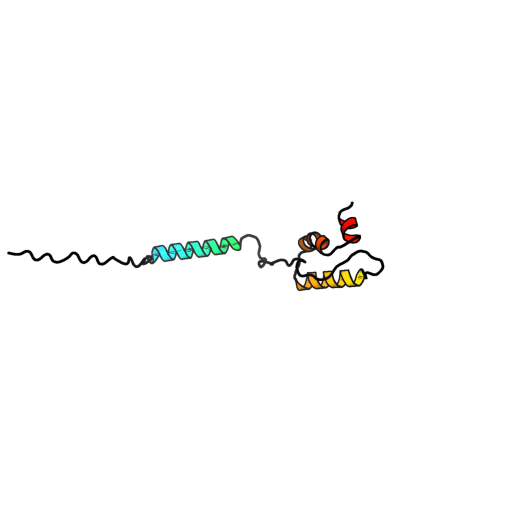 5.523 6.230 -15.813 1.00 90.56 99 THR A CA 1
ATOM 733 C C . THR A 1 99 ? 4.822 5.005 -15.232 1.00 90.56 99 THR A C 1
ATOM 735 O O . THR A 1 99 ? 3.889 4.491 -15.848 1.00 90.56 99 THR A O 1
ATOM 738 N N . ALA A 1 100 ? 5.210 4.569 -14.031 1.00 91.81 100 ALA A N 1
ATOM 739 C CA . ALA A 1 100 ? 4.586 3.429 -13.362 1.00 91.81 100 ALA A CA 1
ATOM 740 C C . ALA A 1 100 ? 3.104 3.687 -13.049 1.00 91.81 100 ALA A C 1
ATOM 742 O O . ALA A 1 100 ? 2.263 2.818 -13.284 1.00 91.81 100 ALA A O 1
ATOM 743 N N . ALA A 1 101 ? 2.766 4.897 -12.590 1.00 92.50 101 ALA A N 1
ATOM 744 C CA . ALA A 1 101 ? 1.375 5.286 -12.354 1.00 92.50 101 ALA A CA 1
ATOM 745 C C . ALA A 1 101 ? 0.545 5.284 -13.648 1.00 92.50 101 ALA A C 1
ATOM 747 O O . ALA A 1 101 ? -0.592 4.816 -13.651 1.00 92.50 101 ALA A O 1
ATOM 748 N N . THR A 1 102 ? 1.125 5.766 -14.752 1.00 92.62 102 THR A N 1
ATOM 749 C CA . THR A 1 102 ? 0.462 5.787 -16.069 1.00 92.62 102 THR A CA 1
ATOM 750 C C . THR A 1 102 ? 0.186 4.367 -16.564 1.00 92.62 102 THR A C 1
ATOM 752 O O . THR A 1 102 ? -0.939 4.046 -16.941 1.00 92.62 102 THR A O 1
ATOM 755 N N . TRP A 1 103 ? 1.188 3.487 -16.473 1.00 91.62 103 TRP A N 1
ATOM 756 C CA . TRP A 1 103 ? 1.056 2.080 -16.847 1.00 91.62 103 TRP A CA 1
ATOM 757 C C . TRP A 1 103 ? -0.017 1.358 -16.020 1.00 91.62 103 TRP A C 1
ATOM 759 O O . TRP A 1 103 ? -0.822 0.609 -16.569 1.00 91.62 103 TRP A O 1
ATOM 769 N N . TRP A 1 104 ? -0.089 1.635 -14.713 1.00 91.12 104 TRP A N 1
ATOM 770 C CA . TRP A 1 104 ? -1.090 1.049 -13.815 1.00 91.12 104 TRP A CA 1
ATOM 771 C C . TRP A 1 104 ? -2.533 1.455 -14.147 1.00 91.12 104 TRP A C 1
ATOM 773 O O . TRP A 1 104 ? -3.464 0.686 -13.916 1.00 91.12 104 TRP A O 1
ATOM 783 N N . GLN A 1 105 ? -2.738 2.653 -14.700 1.00 87.50 105 GLN A N 1
ATOM 784 C CA . GLN A 1 105 ? -4.059 3.108 -15.144 1.00 87.50 105 GLN A CA 1
ATOM 785 C C . GLN A 1 105 ? -4.497 2.470 -16.472 1.00 87.50 105 GLN A C 1
ATOM 787 O O . GLN A 1 105 ? -5.681 2.530 -16.804 1.00 87.50 105 GLN A O 1
ATOM 792 N N . GLY A 1 106 ? -3.574 1.842 -17.209 1.00 85.31 106 GLY A N 1
ATOM 793 C CA . GLY A 1 106 ? -3.846 1.223 -18.507 1.00 85.31 106 GLY A CA 1
ATOM 794 C C . GLY A 1 106 ? -4.083 2.228 -19.639 1.00 85.31 106 GLY A C 1
ATOM 795 O O . GLY A 1 106 ? -4.801 1.897 -20.583 1.00 85.31 106 GLY A O 1
ATOM 796 N N . VAL A 1 107 ? -3.533 3.443 -19.515 1.00 60.16 107 VAL A N 1
ATOM 797 C CA . VAL A 1 107 ? -3.618 4.522 -20.520 1.00 60.16 107 VAL A CA 1
ATOM 798 C C . VAL A 1 107 ? -2.482 4.415 -21.530 1.00 60.16 107 VAL A C 1
ATOM 800 O O . VAL A 1 107 ? -1.339 4.136 -21.101 1.00 60.16 107 VAL A O 1
#